Protein AF-A0A931ZX87-F1 (afdb_monomer)

Structure (mmCIF, N/CA/C/O backbone):
data_AF-A0A931ZX87-F1
#
_entry.id   AF-A0A931ZX87-F1
#
loop_
_atom_site.group_PDB
_atom_site.id
_atom_site.type_symbol
_atom_site.label_atom_id
_atom_site.label_alt_id
_atom_site.label_comp_id
_atom_site.label_asym_id
_atom_site.label_entity_id
_atom_site.label_seq_id
_atom_site.pdbx_PDB_ins_code
_atom_site.Cartn_x
_atom_site.Cartn_y
_atom_site.Cartn_z
_atom_site.occupancy
_atom_site.B_iso_or_equiv
_atom_site.auth_seq_id
_atom_site.auth_comp_id
_atom_site.auth_asym_id
_atom_site.auth_atom_id
_atom_site.pdbx_PDB_model_num
ATOM 1 N N . VAL A 1 1 ? -27.389 -19.609 27.378 1.00 49.22 1 VAL A N 1
ATOM 2 C CA . VAL A 1 1 ? -27.492 -18.567 26.332 1.00 49.22 1 VAL A CA 1
ATOM 3 C C . VAL A 1 1 ? -27.576 -19.293 25.002 1.00 49.22 1 VAL A C 1
ATOM 5 O O . VAL A 1 1 ? -26.702 -20.115 24.744 1.00 49.22 1 VAL A O 1
ATOM 8 N N . SER A 1 2 ? -28.680 -19.150 24.267 1.00 43.72 2 SER A N 1
ATOM 9 C CA . SER A 1 2 ? -28.931 -19.918 23.040 1.00 43.72 2 SER A CA 1
ATOM 10 C C . SER A 1 2 ? -28.278 -19.219 21.849 1.00 43.72 2 SER A C 1
ATOM 12 O O . SER A 1 2 ? -28.236 -17.996 21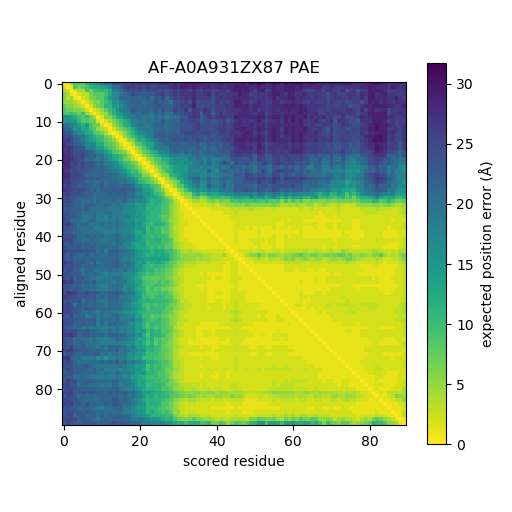.802 1.00 43.72 2 SER A O 1
ATOM 14 N N . ALA A 1 3 ? -27.804 -19.972 20.852 1.00 52.16 3 ALA A N 1
ATOM 15 C CA . ALA A 1 3 ? -27.202 -19.415 19.632 1.00 52.16 3 ALA A CA 1
ATOM 16 C C . ALA A 1 3 ? -28.155 -18.491 18.839 1.00 52.16 3 ALA A C 1
ATOM 18 O O . ALA A 1 3 ? -27.708 -17.737 17.980 1.00 52.16 3 ALA A O 1
ATOM 19 N N . ARG A 1 4 ? -29.461 -18.540 19.140 1.00 53.31 4 ARG A N 1
ATOM 20 C CA . ARG A 1 4 ? -30.474 -17.627 18.595 1.00 53.31 4 ARG A CA 1
ATOM 21 C C . ARG A 1 4 ? -30.425 -16.223 19.204 1.00 53.31 4 ARG A C 1
ATOM 23 O O . ARG A 1 4 ? -30.677 -15.273 18.478 1.00 53.31 4 ARG A O 1
ATOM 30 N N . ASP A 1 5 ? -29.999 -16.082 20.457 1.00 49.06 5 ASP A N 1
ATOM 31 C CA . ASP A 1 5 ? -29.984 -14.791 21.163 1.00 49.06 5 ASP A CA 1
ATOM 32 C C . ASP A 1 5 ? -28.832 -13.878 20.688 1.00 49.06 5 ASP A C 1
ATOM 34 O O . ASP A 1 5 ? -28.845 -12.678 20.921 1.00 49.06 5 ASP A O 1
ATOM 38 N N . ILE A 1 6 ? -27.837 -14.436 19.985 1.00 54.22 6 ILE A N 1
ATOM 39 C CA . ILE A 1 6 ? -26.714 -13.690 19.381 1.00 54.22 6 ILE A CA 1
ATOM 40 C C . ILE A 1 6 ? -27.091 -13.148 17.988 1.00 54.22 6 ILE A C 1
ATOM 42 O O . ILE A 1 6 ? -26.470 -12.212 17.487 1.00 54.22 6 ILE A O 1
ATOM 46 N N . LEU A 1 7 ? -28.103 -13.739 17.342 1.00 51.00 7 LEU A N 1
ATOM 47 C CA . LEU A 1 7 ? -28.510 -13.390 15.978 1.00 51.00 7 LEU A CA 1
ATOM 48 C C . LEU A 1 7 ? -29.472 -12.193 15.922 1.00 51.00 7 LEU A C 1
ATOM 50 O O . LEU A 1 7 ? -29.575 -11.575 14.868 1.00 51.00 7 LEU A O 1
ATOM 54 N N . GLU A 1 8 ? -30.139 -11.842 17.026 1.00 47.91 8 GLU A N 1
ATOM 55 C CA . GLU A 1 8 ? -31.078 -10.707 17.086 1.00 47.91 8 GLU A CA 1
ATOM 56 C C . GLU A 1 8 ? -30.398 -9.333 17.236 1.00 47.91 8 GLU A C 1
ATOM 58 O O . GLU A 1 8 ? -31.018 -8.315 16.949 1.00 47.91 8 GLU A O 1
ATOM 63 N N . GLU A 1 9 ? -29.111 -9.277 17.595 1.00 44.84 9 GLU A N 1
ATOM 64 C CA . GLU A 1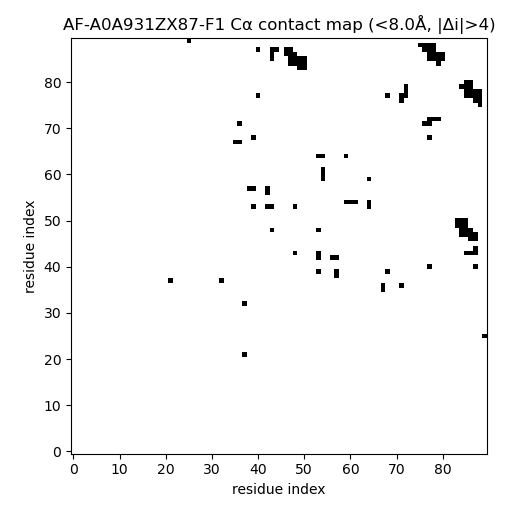 9 ? -28.345 -8.017 17.703 1.00 44.84 9 GLU A CA 1
ATOM 65 C C . GLU A 1 9 ? -27.647 -7.617 16.383 1.00 44.84 9 GLU A C 1
ATOM 67 O O . GLU A 1 9 ? -26.901 -6.641 16.298 1.00 44.84 9 GLU A O 1
ATOM 72 N N . LEU A 1 10 ? -27.898 -8.378 15.317 1.00 46.81 10 LEU 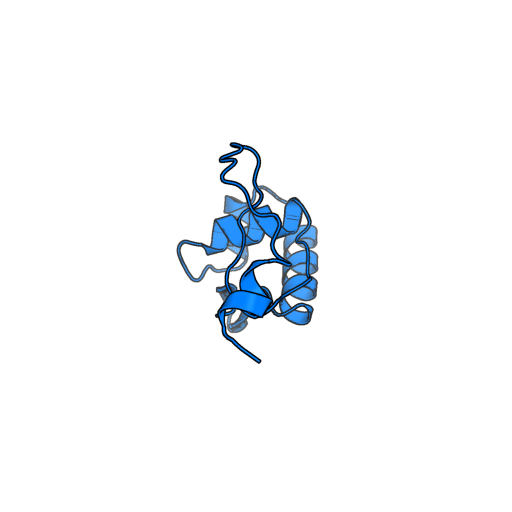A N 1
ATOM 73 C CA . LEU A 1 10 ? -27.392 -8.156 13.968 1.00 46.81 10 LEU A CA 1
ATOM 74 C C . LEU A 1 10 ? -28.567 -7.788 13.058 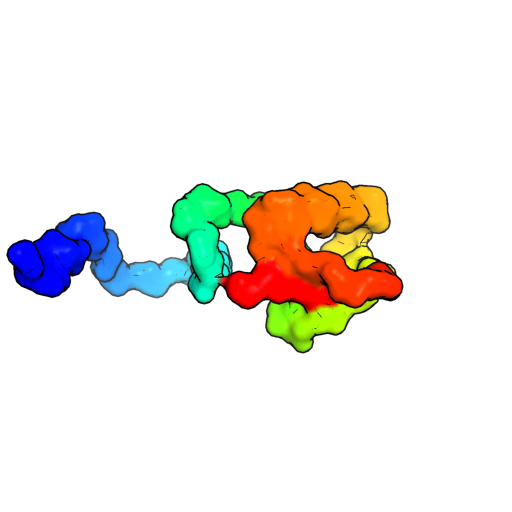1.00 46.81 10 LEU A C 1
ATOM 76 O O . LEU A 1 10 ? -29.142 -8.640 12.387 1.00 46.81 10 LEU A O 1
ATOM 80 N N . ASP A 1 11 ? -28.879 -6.491 13.003 1.00 48.19 11 ASP A N 1
ATOM 81 C CA . ASP A 1 11 ? -29.843 -5.867 12.080 1.00 48.19 11 ASP A CA 1
ATOM 82 C C . ASP A 1 11 ? -29.345 -5.888 10.613 1.00 48.19 11 ASP A C 1
ATOM 84 O O . ASP A 1 11 ? -29.306 -4.888 9.896 1.00 48.19 11 ASP A O 1
ATOM 88 N N . ILE A 1 12 ? -28.881 -7.049 10.149 1.00 46.97 12 ILE A N 1
ATOM 89 C CA . ILE A 1 12 ? -28.497 -7.311 8.761 1.00 46.97 12 ILE A CA 1
ATOM 90 C C . ILE A 1 12 ? -29.668 -7.976 8.050 1.00 46.97 12 ILE A C 1
ATOM 92 O O . ILE A 1 12 ? -29.676 -9.169 7.749 1.00 46.97 12 ILE A O 1
ATOM 96 N N . GLY A 1 13 ? -30.661 -7.148 7.730 1.00 46.84 13 GLY A N 1
ATOM 97 C CA . GLY A 1 13 ? -31.545 -7.420 6.605 1.00 46.84 13 GLY A CA 1
ATOM 98 C C . GLY A 1 13 ? -30.750 -7.492 5.287 1.00 46.84 13 GLY A C 1
ATOM 99 O O . GLY A 1 13 ? -29.684 -6.880 5.153 1.00 46.84 13 GLY A O 1
ATOM 100 N N . PRO A 1 14 ? -31.246 -8.225 4.275 1.00 51.97 14 PRO A N 1
ATOM 101 C CA . PRO A 1 14 ? -30.544 -8.397 3.015 1.00 51.97 14 PRO A CA 1
ATOM 102 C C . PRO A 1 14 ? -30.668 -7.114 2.192 1.00 51.97 14 PRO A C 1
ATOM 104 O O . PRO A 1 14 ? -31.681 -6.863 1.542 1.00 51.97 14 PRO A O 1
ATOM 107 N N . ARG A 1 15 ? -29.626 -6.283 2.203 1.00 42.41 15 ARG A N 1
ATOM 108 C CA . ARG A 1 15 ? -29.477 -5.196 1.232 1.00 42.41 15 ARG A CA 1
ATOM 109 C C . ARG A 1 15 ? -28.116 -5.292 0.568 1.00 42.41 15 ARG A C 1
ATOM 111 O O . ARG A 1 15 ? -27.125 -4.744 1.038 1.00 42.41 15 ARG A O 1
ATOM 118 N N . ALA A 1 16 ? -28.104 -6.018 -0.547 1.00 48.56 16 ALA A N 1
ATOM 119 C CA . ALA A 1 16 ? -27.084 -5.882 -1.569 1.00 48.56 16 ALA A CA 1
ATOM 120 C C . ALA A 1 16 ? -27.107 -4.428 -2.058 1.00 48.56 16 ALA A C 1
ATOM 122 O O . ALA A 1 16 ? -28.018 -4.026 -2.778 1.00 48.56 16 ALA A O 1
ATOM 123 N N . ASN A 1 17 ? -26.134 -3.636 -1.612 1.00 41.69 17 ASN A N 1
ATOM 124 C CA . ASN A 1 17 ? -25.875 -2.305 -2.139 1.00 41.69 17 ASN A CA 1
ATOM 125 C C . ASN A 1 17 ? -24.529 -2.359 -2.884 1.00 41.69 17 ASN A C 1
ATOM 127 O O . ASN A 1 17 ? -23.543 -2.816 -2.292 1.00 41.69 17 ASN A O 1
ATOM 131 N N . PRO A 1 18 ? -24.451 -1.909 -4.150 1.00 45.03 18 PRO A N 1
ATOM 132 C CA . PRO A 1 18 ? -23.258 -2.038 -4.995 1.00 45.03 18 PRO A CA 1
ATOM 133 C C . PRO A 1 18 ? -22.099 -1.100 -4.602 1.00 45.03 18 PRO A C 1
ATOM 135 O O . PRO A 1 18 ? -21.136 -0.966 -5.344 1.00 45.03 18 PRO A O 1
ATOM 138 N N . THR A 1 19 ? -22.165 -0.468 -3.429 1.00 43.66 19 THR A N 1
ATOM 139 C CA . THR A 1 19 ? -21.139 0.425 -2.863 1.00 43.66 19 THR A CA 1
ATOM 140 C C . THR A 1 19 ? -20.509 -0.120 -1.580 1.00 43.66 19 THR A C 1
ATOM 142 O O . THR A 1 19 ? -19.931 0.633 -0.801 1.00 43.66 19 THR A O 1
ATOM 145 N N . SER A 1 20 ? -20.633 -1.420 -1.316 1.00 45.41 20 SER A N 1
ATOM 146 C CA . SER A 1 20 ? -20.059 -2.010 -0.104 1.00 45.41 20 SER A CA 1
ATOM 147 C C . SER A 1 20 ? -18.531 -2.116 -0.248 1.00 45.41 20 SER A C 1
ATOM 149 O O . SER A 1 20 ? -18.099 -2.856 -1.134 1.00 45.41 20 SER A O 1
ATOM 151 N N . PRO A 1 21 ? -17.718 -1.437 0.591 1.00 46.09 21 PRO A N 1
ATOM 152 C CA . PRO A 1 21 ? -16.277 -1.675 0.624 1.00 46.09 21 PRO A CA 1
ATOM 153 C C . PRO A 1 21 ? -16.041 -3.149 0.946 1.00 46.09 21 PRO A C 1
ATOM 155 O O . PRO A 1 21 ? -16.819 -3.751 1.706 1.00 46.09 21 PRO A O 1
ATOM 158 N N . LEU A 1 22 ? -15.022 -3.744 0.324 1.00 49.03 22 LEU A N 1
ATOM 159 C CA . LEU A 1 22 ? -14.702 -5.157 0.486 1.00 49.03 22 LEU A CA 1
ATOM 160 C C . LEU A 1 22 ? -14.630 -5.464 1.987 1.00 49.03 22 LEU A C 1
ATOM 162 O O . LEU A 1 22 ? -13.742 -5.005 2.704 1.00 49.03 22 LEU A O 1
ATOM 166 N N . ARG A 1 23 ? -15.590 -6.243 2.498 1.00 47.41 23 ARG A N 1
ATOM 167 C CA . ARG A 1 23 ? -15.522 -6.755 3.868 1.00 47.41 23 ARG A CA 1
ATOM 168 C C . ARG A 1 23 ? -14.445 -7.833 3.893 1.00 47.41 23 ARG A C 1
ATOM 170 O O . ARG A 1 23 ? -14.756 -9.007 3.694 1.00 47.41 23 ARG A O 1
ATOM 177 N N . PHE A 1 24 ? -13.199 -7.427 4.128 1.00 51.94 24 PHE A N 1
ATOM 178 C CA . PHE A 1 24 ? -12.087 -8.329 4.405 1.00 51.94 24 PHE A CA 1
ATOM 179 C C . PHE A 1 24 ? -12.457 -9.192 5.615 1.00 51.94 24 PHE A C 1
ATOM 181 O O . PHE A 1 24 ? -12.570 -8.723 6.748 1.00 51.94 24 PHE A O 1
ATOM 188 N N . ARG A 1 25 ? -12.745 -10.470 5.351 1.00 47.53 25 ARG A N 1
ATOM 189 C CA . ARG A 1 25 ? -13.086 -11.465 6.369 1.00 47.53 25 ARG A CA 1
ATOM 190 C C . ARG A 1 25 ? -11.802 -12.068 6.929 1.00 47.53 25 ARG A C 1
ATOM 192 O O . ARG A 1 25 ? -11.545 -13.245 6.725 1.00 47.53 25 ARG A O 1
ATOM 199 N N . SER A 1 26 ? -11.007 -11.280 7.636 1.00 45.53 26 SER A N 1
ATOM 200 C CA . SER A 1 26 ? -9.992 -11.843 8.523 1.00 45.53 26 SER A CA 1
ATOM 201 C C . SER A 1 26 ? -9.788 -10.936 9.721 1.00 45.53 26 SER A C 1
ATOM 203 O O . SER A 1 26 ? -9.604 -9.743 9.521 1.00 45.53 26 SER A O 1
ATOM 205 N N . GLY A 1 27 ? -9.901 -11.512 10.928 1.00 44.97 27 GLY A N 1
ATOM 206 C CA . GLY A 1 27 ? -9.369 -11.077 12.236 1.00 44.97 27 GLY A CA 1
ATOM 207 C C . GLY A 1 27 ? -9.644 -9.666 12.783 1.00 44.97 27 GLY A C 1
ATOM 208 O O . GLY A 1 27 ? -9.736 -9.482 13.993 1.00 44.97 27 GLY A O 1
ATOM 209 N N . LEU A 1 28 ? -9.806 -8.666 11.929 1.00 48.97 28 LEU A N 1
ATOM 210 C CA . LEU A 1 28 ? -9.801 -7.244 12.214 1.00 48.97 28 LEU A CA 1
ATOM 211 C C . LEU A 1 28 ? -11.244 -6.743 12.324 1.00 48.97 28 LEU A C 1
ATOM 213 O O . LEU A 1 28 ? -11.722 -5.956 11.505 1.00 48.97 28 LEU A O 1
ATOM 217 N N . ARG A 1 29 ? -11.982 -7.203 13.342 1.00 44.22 29 ARG A N 1
ATOM 218 C CA . ARG A 1 29 ? -13.255 -6.563 13.719 1.00 44.22 29 ARG A CA 1
ATOM 219 C C . ARG A 1 29 ? -12.961 -5.127 14.185 1.00 44.22 29 ARG A C 1
ATOM 221 O O . ARG A 1 29 ? -12.715 -4.911 15.363 1.00 44.22 29 ARG A O 1
ATOM 228 N N . GLY A 1 30 ? -12.980 -4.157 13.267 1.00 56.06 30 GLY A N 1
ATOM 229 C CA . GLY A 1 30 ? -13.012 -2.725 13.598 1.00 56.06 30 GLY A CA 1
ATOM 230 C C . GLY A 1 30 ? -12.057 -1.804 12.835 1.00 56.06 30 GLY A C 1
ATOM 231 O O . GLY A 1 30 ? -12.204 -0.591 12.963 1.00 56.06 30 GLY A O 1
ATOM 232 N N . VAL A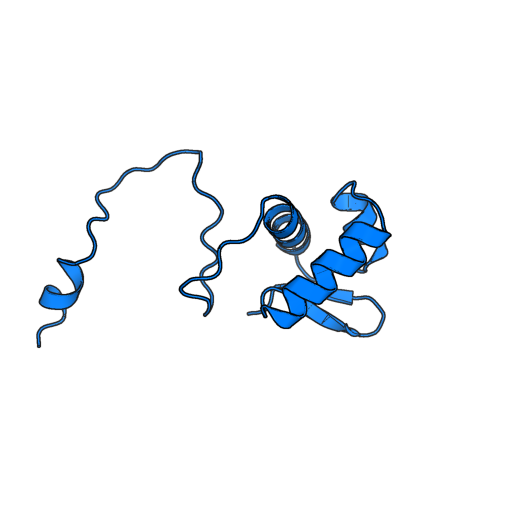 1 31 ? -11.118 -2.316 12.03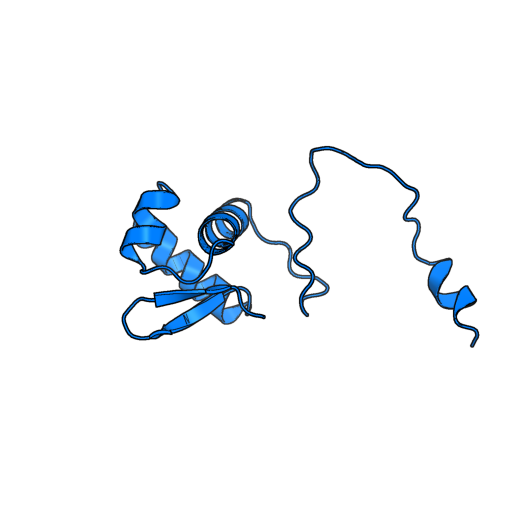3 1.00 62.34 31 VAL A N 1
ATOM 233 C CA . VAL A 1 31 ? -10.218 -1.439 11.264 1.00 62.34 31 VAL A CA 1
ATOM 234 C C . VAL A 1 31 ? -10.833 -1.156 9.896 1.00 62.34 31 VAL A C 1
ATOM 236 O O . VAL A 1 31 ? -10.861 -2.026 9.031 1.00 62.34 31 VAL A O 1
ATOM 239 N N . GLN A 1 32 ? -11.366 0.053 9.708 1.00 77.69 32 GLN A N 1
ATOM 240 C CA . GLN A 1 32 ? -11.758 0.525 8.378 1.00 77.69 32 GLN A CA 1
ATOM 241 C C . GLN A 1 32 ? -10.503 0.914 7.596 1.00 77.69 32 GLN A C 1
ATOM 243 O O . GLN A 1 32 ? -9.683 1.692 8.089 1.00 77.69 32 GLN A O 1
ATOM 248 N N . ALA A 1 33 ? -10.360 0.355 6.396 1.00 85.31 33 ALA A N 1
ATOM 249 C CA . ALA A 1 33 ? -9.337 0.767 5.447 1.00 85.31 33 ALA A CA 1
ATOM 250 C C . ALA A 1 33 ? -9.706 2.133 4.849 1.00 85.31 33 ALA A C 1
ATOM 252 O O . ALA A 1 33 ? -10.883 2.402 4.593 1.00 85.31 33 ALA A O 1
ATOM 253 N N . THR A 1 34 ? -8.715 2.993 4.620 1.00 92.88 34 THR A N 1
ATOM 254 C CA . THR A 1 34 ? -8.920 4.181 3.775 1.00 92.88 34 THR A CA 1
ATOM 255 C C . THR A 1 34 ? -9.047 3.768 2.300 1.00 92.88 34 THR A C 1
ATOM 257 O O . THR A 1 34 ? -8.651 2.654 1.944 1.00 92.88 34 THR A O 1
ATOM 260 N N . PRO A 1 35 ? -9.556 4.638 1.407 1.00 92.75 35 PRO A N 1
ATOM 261 C CA . PRO A 1 35 ? -9.635 4.331 -0.025 1.00 92.75 35 PRO A CA 1
ATOM 262 C C . PRO A 1 35 ? -8.285 3.938 -0.643 1.00 92.75 35 PRO A C 1
ATOM 264 O O . PRO A 1 35 ? -8.211 3.064 -1.506 1.00 92.75 35 PRO A O 1
ATOM 267 N N . GLU A 1 36 ? -7.200 4.561 -0.189 1.00 94.19 36 GLU A N 1
ATOM 268 C CA . GLU A 1 36 ? -5.839 4.247 -0.617 1.00 94.19 36 GLU A CA 1
ATOM 269 C C . GLU A 1 36 ? -5.387 2.864 -0.137 1.00 94.19 36 GLU A C 1
ATOM 271 O O . GLU A 1 36 ? -4.786 2.109 -0.901 1.00 94.19 36 GLU A O 1
ATOM 276 N N . GLU A 1 37 ? -5.701 2.510 1.111 1.00 95.00 37 GLU A N 1
ATOM 277 C CA . GLU A 1 37 ? -5.404 1.189 1.672 1.00 95.00 37 GLU A CA 1
ATOM 278 C C . GLU A 1 37 ? -6.199 0.097 0.949 1.00 95.00 37 GLU A C 1
ATOM 280 O O . GLU A 1 37 ? -5.643 -0.940 0.593 1.00 95.00 37 GLU A O 1
ATOM 285 N N . GLU A 1 38 ? -7.478 0.344 0.657 1.00 94.25 38 GLU A N 1
ATOM 286 C CA . GLU A 1 38 ? -8.319 -0.589 -0.094 1.00 94.25 38 GLU A CA 1
ATOM 287 C C . GLU A 1 38 ? -7.772 -0.823 -1.508 1.00 94.25 38 GLU A C 1
ATOM 289 O O . GLU A 1 38 ? -7.732 -1.962 -1.973 1.00 94.25 38 GLU A O 1
ATOM 294 N N . LYS A 1 39 ? -7.246 0.219 -2.163 1.00 95.44 39 LYS A N 1
ATOM 295 C CA . LYS A 1 39 ? -6.587 0.088 -3.469 1.00 95.44 39 LYS A CA 1
ATOM 296 C C . LYS A 1 39 ? -5.346 -0.807 -3.408 1.00 95.44 39 LYS A C 1
ATOM 298 O O . LYS A 1 39 ? -5.159 -1.646 -4.286 1.00 95.44 39 LYS A O 1
ATOM 303 N N . ILE A 1 40 ? -4.510 -0.661 -2.377 1.00 96.19 40 ILE A N 1
ATOM 304 C CA . ILE A 1 40 ? -3.345 -1.537 -2.161 1.00 96.19 40 ILE A CA 1
ATOM 305 C C . ILE A 1 40 ? -3.799 -2.985 -1.929 1.00 96.19 40 ILE A C 1
ATOM 307 O O . ILE A 1 40 ? -3.237 -3.906 -2.523 1.00 96.19 40 ILE A O 1
ATOM 311 N N . LEU A 1 41 ? -4.836 -3.198 -1.113 1.00 94.81 41 LEU A N 1
ATOM 312 C CA . LEU A 1 41 ? -5.369 -4.537 -0.847 1.00 94.81 41 LEU A CA 1
ATOM 313 C C . LEU A 1 41 ? -5.935 -5.196 -2.110 1.00 94.81 41 LEU A C 1
ATOM 315 O O . LEU A 1 41 ? -5.667 -6.370 -2.339 1.00 94.81 41 LEU A O 1
ATOM 319 N N . GLN A 1 42 ? -6.642 -4.450 -2.962 1.00 93.31 42 GLN A N 1
ATOM 320 C CA . GLN A 1 42 ? -7.124 -4.944 -4.260 1.00 93.31 42 GLN A CA 1
ATOM 321 C C . GLN A 1 42 ? -5.970 -5.347 -5.188 1.00 93.31 42 GLN A C 1
ATOM 323 O O . GLN A 1 42 ? -6.037 -6.367 -5.871 1.00 93.31 42 GLN A O 1
ATOM 328 N N . VAL A 1 43 ? -4.876 -4.576 -5.202 1.00 95.50 43 VAL A N 1
ATOM 329 C CA . VAL A 1 43 ? -3.678 -4.920 -5.986 1.00 95.50 43 VAL A CA 1
ATOM 330 C C . VAL A 1 43 ? -3.061 -6.243 -5.510 1.00 95.50 43 VAL A C 1
ATOM 332 O O . VAL A 1 43 ? -2.612 -7.031 -6.345 1.00 95.50 43 VAL A O 1
ATOM 335 N N . LEU A 1 44 ? -3.083 -6.504 -4.200 1.00 94.94 44 LEU A N 1
ATOM 336 C CA . LEU A 1 44 ? -2.548 -7.714 -3.562 1.00 94.94 44 LEU A CA 1
ATOM 337 C C . LEU A 1 44 ? -3.542 -8.889 -3.488 1.00 94.94 44 LEU A C 1
ATOM 339 O O . LEU A 1 44 ? -3.151 -9.989 -3.108 1.00 94.94 44 LEU A O 1
ATOM 343 N N . GLU A 1 45 ? -4.807 -8.701 -3.876 1.00 88.25 45 GLU A N 1
ATOM 344 C CA . GLU A 1 45 ? -5.842 -9.749 -3.827 1.00 88.25 45 GLU A CA 1
ATOM 345 C C . GLU A 1 45 ? -5.476 -10.969 -4.689 1.00 88.25 45 GLU A C 1
ATOM 347 O O . GLU A 1 45 ? -5.811 -12.105 -4.362 1.00 88.25 45 GLU A O 1
ATOM 352 N N . ASN A 1 46 ? -4.722 -10.743 -5.769 1.00 82.31 46 ASN A N 1
ATOM 353 C CA . ASN A 1 46 ? -4.269 -11.793 -6.684 1.00 82.31 46 ASN A CA 1
ATOM 354 C C . ASN A 1 46 ? -2.971 -12.489 -6.234 1.00 82.31 46 ASN A C 1
ATOM 356 O O . ASN A 1 46 ? -2.435 -13.308 -6.981 1.00 82.31 46 ASN A O 1
ATOM 360 N N . GLY A 1 47 ? -2.453 -12.161 -5.047 1.00 89.50 47 GLY A N 1
ATOM 361 C CA . GLY A 1 47 ? -1.264 -12.774 -4.464 1.00 89.50 47 GLY A CA 1
ATOM 362 C C . GLY A 1 47 ? -0.138 -11.787 -4.172 1.00 89.50 47 GLY A C 1
ATOM 363 O O . GLY A 1 47 ? -0.303 -10.567 -4.190 1.00 89.50 47 GLY A O 1
ATOM 364 N N . GLU A 1 48 ? 1.029 -12.349 -3.871 1.00 95.12 48 GLU A N 1
ATOM 365 C CA . GLU A 1 48 ? 2.195 -11.580 -3.448 1.00 95.12 48 GLU A CA 1
ATOM 366 C C . GLU A 1 48 ? 2.797 -10.792 -4.614 1.00 95.12 48 GLU A C 1
ATOM 368 O O . GLU A 1 48 ? 2.936 -11.305 -5.728 1.00 95.12 48 GLU A O 1
ATOM 373 N N . LEU A 1 49 ? 3.177 -9.541 -4.363 1.00 97.81 49 LEU A N 1
ATOM 374 C CA . LEU A 1 49 ? 3.762 -8.666 -5.375 1.00 97.81 49 LEU A CA 1
ATOM 375 C C . LEU A 1 49 ? 4.991 -7.942 -4.836 1.00 97.81 49 LEU A C 1
ATOM 377 O O . LEU A 1 49 ? 5.053 -7.566 -3.666 1.00 97.81 49 LEU A O 1
ATOM 381 N N . HIS A 1 50 ? 5.959 -7.711 -5.724 1.00 98.25 50 HIS A N 1
ATOM 382 C CA . HIS A 1 50 ? 7.090 -6.836 -5.437 1.00 98.25 50 HIS A CA 1
ATOM 383 C C . HIS A 1 50 ? 6.625 -5.380 -5.314 1.00 98.25 50 HIS A C 1
ATOM 385 O O . HIS A 1 50 ? 5.692 -4.957 -5.997 1.00 98.25 50 HIS A O 1
ATOM 391 N N . PHE A 1 51 ? 7.313 -4.596 -4.493 1.00 98.00 51 PHE A N 1
ATOM 392 C CA . PHE A 1 51 ? 7.028 -3.186 -4.255 1.00 98.00 51 PHE A CA 1
ATOM 393 C C . PHE A 1 51 ? 6.834 -2.386 -5.551 1.00 98.00 51 PHE A C 1
ATOM 395 O O . PHE A 1 51 ? 5.816 -1.717 -5.717 1.00 98.00 51 PHE A O 1
ATOM 402 N N . ASP A 1 52 ? 7.745 -2.533 -6.514 1.00 97.94 52 ASP A N 1
ATOM 403 C CA . ASP A 1 52 ? 7.660 -1.832 -7.804 1.00 97.94 52 ASP A CA 1
ATOM 404 C C . ASP A 1 52 ? 6.398 -2.202 -8.605 1.00 97.94 52 ASP A C 1
ATOM 406 O O . ASP A 1 52 ? 5.810 -1.361 -9.289 1.00 97.94 52 ASP A O 1
ATOM 410 N N . GLU A 1 53 ? 5.935 -3.451 -8.497 1.00 97.81 53 GLU A N 1
ATOM 411 C CA . GLU A 1 53 ? 4.693 -3.906 -9.127 1.00 97.81 53 GLU A CA 1
ATOM 412 C C . GLU A 1 53 ? 3.469 -3.288 -8.448 1.00 97.81 53 GLU A C 1
ATOM 414 O O . GLU A 1 53 ? 2.514 -2.912 -9.129 1.00 97.81 53 GLU A O 1
ATOM 419 N N . ILE A 1 54 ? 3.507 -3.136 -7.121 1.00 97.75 54 ILE A N 1
ATOM 420 C CA . ILE A 1 54 ? 2.449 -2.473 -6.354 1.00 97.75 54 ILE A CA 1
ATOM 421 C C . ILE A 1 54 ? 2.372 -0.997 -6.749 1.00 97.75 54 ILE A C 1
ATOM 423 O O . ILE A 1 54 ? 1.282 -0.507 -7.041 1.00 97.75 54 ILE A O 1
ATOM 427 N N . VAL A 1 55 ? 3.510 -0.301 -6.843 1.00 98.06 55 VAL A N 1
ATOM 428 C CA . VAL A 1 55 ? 3.580 1.093 -7.316 1.00 98.06 55 VAL A CA 1
ATOM 429 C C . VAL A 1 55 ? 2.986 1.217 -8.721 1.00 98.06 55 VAL A C 1
ATOM 431 O O . VAL A 1 55 ? 2.076 2.017 -8.945 1.00 98.06 55 VAL A O 1
ATOM 434 N N . ARG A 1 56 ? 3.414 0.360 -9.658 1.00 97.56 56 ARG A N 1
ATOM 435 C CA . ARG A 1 56 ? 2.933 0.387 -11.047 1.00 97.56 56 ARG A CA 1
ATOM 436 C C . ARG A 1 56 ? 1.432 0.121 -11.161 1.00 97.56 56 ARG A C 1
ATOM 438 O O . ARG A 1 56 ? 0.748 0.818 -11.904 1.00 97.56 56 ARG A O 1
ATOM 445 N N . LYS A 1 57 ? 0.914 -0.890 -10.455 1.00 96.69 57 LYS A N 1
ATOM 446 C CA . LYS A 1 57 ? -0.500 -1.299 -10.538 1.00 96.69 57 LYS A CA 1
ATOM 447 C C . LYS A 1 57 ? -1.435 -0.368 -9.773 1.00 96.69 57 LYS A C 1
ATOM 449 O O . LYS A 1 57 ? -2.566 -0.161 -10.201 1.00 96.69 57 LYS A O 1
ATOM 454 N N . SER A 1 58 ? -0.976 0.200 -8.660 1.00 95.31 58 SER A N 1
ATOM 455 C CA . SER A 1 58 ? -1.758 1.174 -7.896 1.00 95.31 58 SER A CA 1
ATOM 456 C C . SER A 1 58 ? -1.797 2.546 -8.569 1.00 95.31 58 SER A C 1
ATOM 458 O O . SER A 1 58 ? -2.725 3.306 -8.297 1.00 95.31 58 SER A O 1
ATOM 460 N N . ALA A 1 59 ? -0.852 2.861 -9.465 1.00 96.00 59 ALA A N 1
ATOM 461 C CA . ALA A 1 59 ? -0.707 4.188 -10.070 1.00 96.00 59 ALA A CA 1
ATOM 462 C C . ALA A 1 59 ? -0.656 5.296 -8.999 1.00 96.00 59 ALA A C 1
ATOM 464 O O . ALA A 1 59 ? -1.364 6.299 -9.080 1.00 96.00 59 ALA A O 1
ATOM 465 N N . MET A 1 60 ? 0.134 5.050 -7.953 1.00 96.19 60 MET A N 1
ATOM 466 C CA . MET A 1 60 ? 0.368 5.953 -6.826 1.00 96.19 60 MET A CA 1
ATOM 467 C C . MET A 1 60 ? 1.851 6.308 -6.752 1.00 96.19 60 MET A C 1
ATOM 469 O O . MET A 1 60 ? 2.697 5.582 -7.272 1.00 96.19 60 MET A O 1
ATOM 473 N N . GLU A 1 61 ? 2.170 7.408 -6.077 1.00 97.62 61 GLU A N 1
ATOM 474 C CA . GLU A 1 61 ? 3.557 7.823 -5.878 1.00 97.62 61 GLU A CA 1
ATOM 475 C C . GLU A 1 61 ? 4.329 6.803 -5.033 1.00 97.62 61 GLU A C 1
ATOM 477 O O . GLU A 1 61 ? 3.831 6.305 -4.020 1.00 97.62 61 GLU A O 1
ATOM 482 N N . THR A 1 62 ? 5.580 6.530 -5.407 1.00 97.62 62 THR A N 1
ATOM 483 C CA . THR A 1 62 ? 6.440 5.540 -4.738 1.00 97.62 62 THR A CA 1
ATOM 484 C C . THR A 1 62 ? 6.537 5.776 -3.229 1.00 97.62 62 THR A C 1
ATOM 486 O O . THR A 1 62 ? 6.419 4.844 -2.433 1.00 97.62 62 THR A O 1
ATOM 489 N N . SER A 1 63 ? 6.716 7.033 -2.816 1.00 97.12 63 SER A N 1
ATOM 490 C CA . SER A 1 63 ? 6.788 7.415 -1.402 1.00 97.12 63 SER A CA 1
ATOM 491 C C . SER A 1 63 ? 5.480 7.127 -0.662 1.00 97.12 63 SER A C 1
ATOM 493 O O . SER A 1 63 ? 5.508 6.602 0.449 1.00 97.12 63 SER A O 1
ATOM 495 N N . GLN A 1 64 ? 4.339 7.402 -1.299 1.00 97.56 64 GLN A N 1
ATOM 496 C CA . GLN A 1 64 ? 3.014 7.152 -0.740 1.00 97.56 64 GLN A CA 1
ATOM 497 C C . GLN A 1 64 ? 2.766 5.653 -0.545 1.00 97.56 64 GLN A C 1
ATOM 499 O O . GLN A 1 64 ? 2.307 5.247 0.521 1.00 97.56 64 GLN A O 1
ATOM 504 N N . VAL A 1 65 ? 3.110 4.825 -1.536 1.00 98.00 65 VAL A N 1
ATOM 505 C CA . VAL A 1 65 ? 2.977 3.361 -1.445 1.00 98.00 65 VAL A CA 1
ATOM 506 C C . VAL A 1 65 ? 3.839 2.805 -0.315 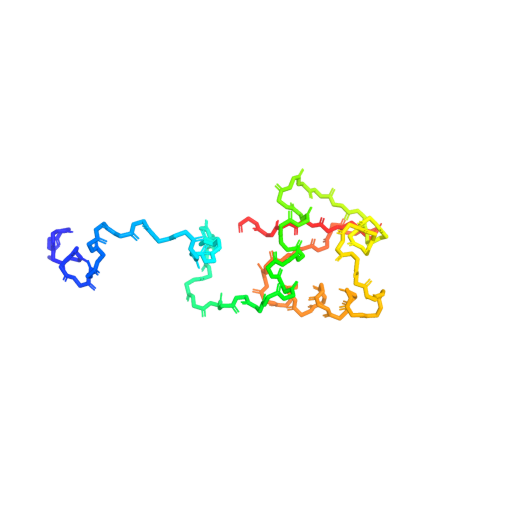1.00 98.00 65 VAL A C 1
ATOM 508 O O . VAL A 1 65 ? 3.355 2.002 0.479 1.00 98.00 65 VAL A O 1
ATOM 511 N N . GLY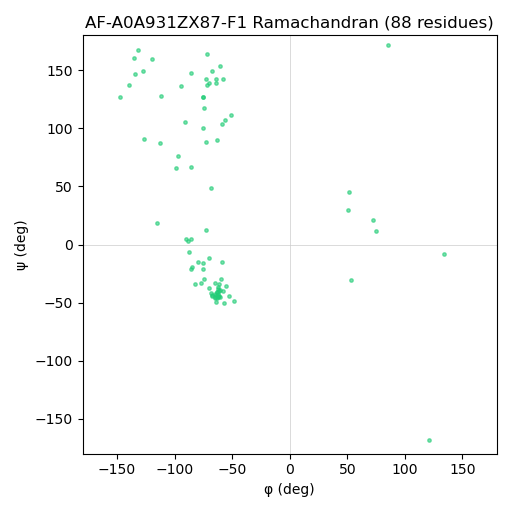 A 1 66 ? 5.085 3.271 -0.182 1.00 97.56 66 GLY A N 1
ATOM 512 C CA . GLY A 1 66 ? 5.967 2.857 0.912 1.00 97.56 66 GLY A CA 1
ATOM 513 C C . GLY A 1 66 ? 5.409 3.209 2.293 1.00 97.56 66 GLY A C 1
ATOM 514 O O . GLY A 1 66 ? 5.394 2.363 3.192 1.00 97.56 66 GLY A O 1
ATOM 515 N N . SER A 1 67 ? 4.896 4.433 2.460 1.00 97.62 67 SER A N 1
ATOM 516 C CA . SER A 1 67 ? 4.262 4.856 3.714 1.00 97.62 67 SER A CA 1
ATOM 517 C C . SER A 1 67 ? 3.002 4.048 4.030 1.00 97.62 67 SER A C 1
ATOM 519 O O . SER A 1 67 ? 2.834 3.617 5.170 1.00 97.62 67 SER A O 1
ATOM 521 N N . LEU A 1 68 ? 2.143 3.800 3.035 1.00 97.44 68 LEU A N 1
ATOM 522 C CA . LEU A 1 68 ? 0.920 3.014 3.211 1.00 97.44 68 LEU A CA 1
ATOM 523 C C . LEU A 1 68 ? 1.226 1.570 3.587 1.00 97.44 68 LEU A C 1
ATOM 525 O O . LEU A 1 68 ? 0.702 1.104 4.589 1.00 97.44 68 LEU A O 1
ATOM 529 N N . LEU A 1 69 ? 2.113 0.887 2.858 1.00 97.12 69 LEU A N 1
ATOM 530 C CA . LEU A 1 69 ? 2.499 -0.491 3.175 1.00 97.12 69 LEU A CA 1
ATOM 531 C C . LEU A 1 69 ? 3.067 -0.607 4.594 1.00 97.12 69 LEU A C 1
ATOM 533 O O . LEU A 1 69 ? 2.697 -1.530 5.312 1.00 97.12 69 LEU A O 1
ATOM 537 N N . SER A 1 70 ? 3.877 0.363 5.032 1.00 96.12 70 SER A N 1
ATOM 538 C CA . SER A 1 70 ? 4.412 0.392 6.401 1.00 96.12 70 SER A CA 1
ATOM 539 C C . SER A 1 70 ? 3.302 0.519 7.451 1.00 96.12 70 SER A C 1
ATOM 541 O O . SER A 1 70 ? 3.283 -0.213 8.439 1.00 96.12 70 SER A O 1
ATOM 543 N N . ILE A 1 71 ? 2.343 1.430 7.243 1.00 94.94 71 ILE A N 1
ATOM 544 C CA . ILE A 1 71 ? 1.213 1.621 8.167 1.00 94.94 71 ILE A CA 1
ATOM 545 C C . ILE A 1 71 ? 0.287 0.400 8.152 1.00 94.94 71 ILE A C 1
ATOM 547 O O . I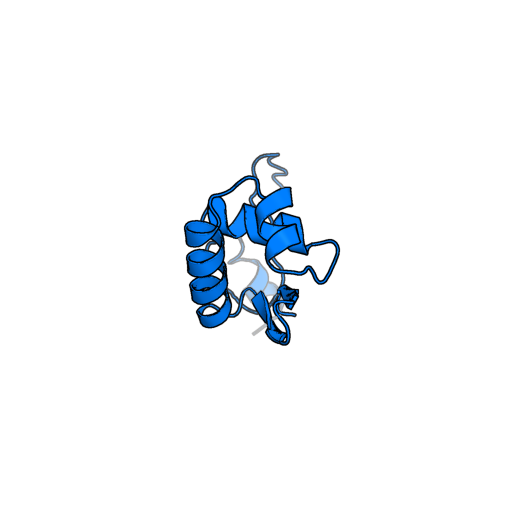LE A 1 71 ? -0.145 -0.066 9.206 1.00 94.94 71 ILE A O 1
ATOM 551 N N . MET A 1 72 ? -0.008 -0.136 6.972 1.00 94.62 72 MET A N 1
ATOM 552 C CA . MET A 1 72 ? -0.855 -1.309 6.782 1.00 94.62 72 MET A CA 1
ATOM 553 C C . MET A 1 72 ? -0.227 -2.569 7.387 1.00 94.62 72 MET A C 1
ATOM 555 O O . MET A 1 72 ? -0.956 -3.412 7.903 1.00 94.62 72 MET A O 1
ATOM 559 N N . GLU A 1 73 ? 1.102 -2.694 7.380 1.00 93.38 73 GLU A N 1
ATOM 560 C CA . GLU A 1 73 ? 1.817 -3.779 8.057 1.00 93.38 73 GLU A CA 1
ATOM 561 C C . GLU A 1 73 ? 1.684 -3.671 9.580 1.00 93.38 73 GLU A C 1
ATOM 563 O O . GLU A 1 73 ? 1.345 -4.655 10.237 1.00 93.38 73 GLU A O 1
ATOM 568 N N . ILE A 1 74 ? 1.829 -2.465 10.146 1.00 91.62 74 ILE A N 1
ATOM 569 C CA . ILE A 1 74 ? 1.585 -2.213 11.579 1.00 91.62 74 ILE A CA 1
ATOM 570 C C . ILE A 1 74 ? 0.129 -2.529 11.954 1.00 91.62 74 ILE A C 1
ATOM 572 O O . ILE A 1 74 ? -0.132 -3.096 13.015 1.00 91.62 74 ILE A O 1
ATOM 576 N N . LYS A 1 75 ? -0.827 -2.196 11.076 1.00 88.88 75 LYS A N 1
ATOM 577 C CA . LYS A 1 75 ? -2.251 -2.539 11.233 1.00 88.88 75 LYS A CA 1
ATOM 578 C C . LYS A 1 75 ? -2.537 -4.039 11.065 1.00 88.88 75 LYS A C 1
ATOM 580 O O . LYS A 1 75 ? -3.653 -4.465 11.356 1.00 88.88 75 LYS A O 1
ATOM 585 N N . GLY A 1 76 ? -1.576 -4.826 10.580 1.00 90.12 76 GLY A N 1
ATOM 586 C CA . GLY A 1 76 ? -1.748 -6.247 10.286 1.00 90.12 76 GLY A CA 1
ATOM 587 C C . GLY A 1 76 ? -2.607 -6.532 9.050 1.00 90.12 76 GLY A C 1
ATOM 588 O O . GLY A 1 76 ? -3.154 -7.621 8.936 1.00 90.12 76 GLY A O 1
ATOM 589 N N . MET A 1 77 ? -2.762 -5.569 8.138 1.00 91.19 77 MET A N 1
ATOM 590 C CA . MET A 1 77 ? -3.510 -5.737 6.883 1.00 91.19 77 MET A CA 1
ATOM 591 C C . MET A 1 77 ? -2.666 -6.405 5.791 1.00 91.19 77 MET A C 1
ATOM 593 O O . MET A 1 77 ? -3.178 -7.169 4.973 1.00 91.19 77 MET A O 1
ATOM 597 N N . VAL A 1 78 ? -1.364 -6.125 5.782 1.00 94.81 78 VAL A N 1
ATOM 598 C CA . VAL A 1 78 ? -0.383 -6.694 4.848 1.00 94.81 78 VAL A CA 1
ATOM 599 C C . VAL A 1 78 ? 0.832 -7.195 5.617 1.00 94.81 78 VAL A C 1
ATOM 601 O O . VAL A 1 78 ? 0.998 -6.892 6.799 1.00 94.81 78 VAL A O 1
ATOM 604 N N . ARG A 1 79 ? 1.690 -7.963 4.953 1.00 95.00 79 ARG A N 1
ATOM 605 C CA . ARG A 1 79 ? 2.943 -8.467 5.517 1.00 95.00 79 ARG A CA 1
ATOM 606 C C . ARG A 1 79 ? 4.055 -8.395 4.481 1.00 95.00 79 ARG A C 1
ATOM 608 O O . ARG A 1 79 ? 3.834 -8.772 3.331 1.00 95.00 79 ARG A O 1
ATOM 615 N N . SER A 1 80 ? 5.243 -7.956 4.895 1.00 95.19 80 SER A N 1
ATOM 616 C CA . SER A 1 80 ? 6.461 -8.116 4.100 1.00 95.19 80 SER A CA 1
ATOM 617 C C . SER A 1 80 ? 6.952 -9.563 4.168 1.00 95.19 80 SER A C 1
ATOM 619 O O . SER A 1 80 ? 7.166 -10.111 5.250 1.00 95.19 80 SER A O 1
ATOM 621 N N . GLN A 1 81 ? 7.159 -10.177 3.007 1.00 94.38 81 GLN A N 1
ATOM 622 C CA . GLN A 1 81 ? 7.793 -11.492 2.864 1.00 94.38 81 GLN A CA 1
ATOM 623 C C . GLN A 1 81 ? 9.326 -11.374 2.742 1.00 94.38 81 GLN A C 1
ATOM 625 O O . GLN A 1 81 ? 10.031 -12.369 2.578 1.00 94.38 81 GLN A O 1
ATOM 630 N N . GLY A 1 82 ? 9.864 -10.151 2.840 1.00 91.12 82 GLY A N 1
ATOM 631 C CA . GLY A 1 82 ? 11.265 -9.845 2.563 1.00 91.12 82 GLY A CA 1
ATOM 632 C C . GLY A 1 82 ? 11.525 -9.590 1.076 1.00 91.12 82 GLY A C 1
ATOM 633 O O . GLY A 1 82 ? 10.642 -9.731 0.235 1.00 91.12 82 GLY A O 1
ATOM 634 N N . ALA A 1 83 ? 12.744 -9.142 0.753 1.00 94.12 83 ALA A N 1
ATOM 635 C CA . ALA A 1 83 ? 13.170 -8.825 -0.619 1.00 94.12 83 ALA A CA 1
ATOM 636 C C . ALA A 1 83 ? 12.207 -7.895 -1.398 1.00 94.12 83 ALA A C 1
ATOM 638 O O . ALA A 1 83 ? 12.096 -7.992 -2.615 1.00 94.12 83 ALA A O 1
ATOM 639 N N . GLY A 1 84 ? 11.495 -7.007 -0.692 1.00 94.44 84 GLY A N 1
ATOM 640 C CA . GLY A 1 84 ? 10.532 -6.080 -1.292 1.00 94.44 84 GLY A CA 1
ATOM 641 C C . GLY A 1 84 ? 9.202 -6.711 -1.715 1.00 94.44 84 GLY A C 1
ATOM 642 O O . GLY A 1 84 ? 8.438 -6.055 -2.415 1.00 94.44 84 GLY A O 1
ATOM 643 N N . VAL A 1 85 ? 8.910 -7.952 -1.321 1.00 97.38 85 VAL A N 1
ATOM 644 C CA . VAL A 1 85 ? 7.654 -8.649 -1.632 1.00 97.38 85 VAL A CA 1
ATOM 645 C C . VAL A 1 85 ? 6.647 -8.470 -0.497 1.00 97.38 85 VAL A C 1
ATOM 647 O O . VAL A 1 85 ? 6.999 -8.603 0.674 1.00 97.38 85 VAL A O 1
ATOM 650 N N . PHE A 1 86 ? 5.389 -8.194 -0.842 1.00 97.31 86 PHE A N 1
ATOM 651 C CA . PHE A 1 86 ? 4.291 -8.015 0.109 1.00 97.31 86 PHE A CA 1
ATOM 652 C C . PHE A 1 86 ? 3.097 -8.902 -0.243 1.00 97.31 86 PHE A C 1
ATOM 654 O O . PHE A 1 86 ? 2.833 -9.157 -1.417 1.00 97.31 86 PHE A O 1
ATOM 661 N N . SER A 1 87 ? 2.347 -9.321 0.777 1.00 95.56 87 SER A N 1
ATOM 662 C CA . SER A 1 87 ? 1.102 -10.088 0.652 1.00 95.56 87 SER A CA 1
ATOM 663 C C . SER A 1 87 ? 0.021 -9.537 1.585 1.00 95.56 87 SER A C 1
ATOM 665 O O . SER A 1 87 ? 0.329 -8.866 2.574 1.00 95.56 87 SER A O 1
ATOM 667 N N . THR A 1 88 ? -1.252 -9.848 1.326 1.00 93.12 88 THR A N 1
ATOM 668 C CA . THR A 1 88 ? -2.313 -9.633 2.323 1.00 93.12 88 THR A CA 1
ATOM 669 C C . THR A 1 88 ? -2.061 -10.518 3.544 1.00 93.12 88 THR A C 1
ATOM 671 O O . THR A 1 88 ? -1.610 -11.659 3.399 1.00 93.12 88 THR A O 1
ATOM 674 N N . SER A 1 89 ? -2.334 -10.012 4.747 1.00 84.75 89 SER A N 1
ATOM 675 C CA . SER A 1 89 ? -2.290 -10.855 5.947 1.00 84.75 89 SER A CA 1
ATOM 676 C C . SER A 1 89 ? -3.466 -11.846 5.933 1.00 84.75 89 SER A C 1
ATOM 678 O O . SER A 1 89 ? -4.568 -11.445 5.546 1.00 84.75 89 SER A O 1
ATOM 680 N N . PRO A 1 90 ? -3.253 -13.119 6.322 1.00 65.88 90 PRO A N 1
ATOM 681 C CA . PRO A 1 90 ? -4.321 -14.105 6.464 1.00 65.88 90 PRO A CA 1
ATOM 682 C C . PRO A 1 90 ? -5.254 -13.792 7.629 1.00 65.88 90 PRO A C 1
ATOM 684 O O . PRO A 1 90 ? -4.859 -13.052 8.559 1.00 65.88 90 PRO A O 1
#

Foldseek 3Di:
DDPVVVVVVDPDDDDPDVPDQPPPPDDDPPDDDDPLLSLLQVQQVVHKDALVSSCVSSVDDSVVSVVSQVVCVVVQQKDDPPPRIIHGHD

Sequence (90 aa):
VSARDILEELDIGPRANPTSPLRFRSGLRGVQATPEEEKILQVLENGELHFDEIVRKSAMETSQVGSLLSIMEIKGMVRSQGAGVFSTSP

Secondary structure (DSSP, 8-state):
--TTTTTTT--------TT------SS-TT-PPPHHHHHHHHHHTTS-EEHHHHHHHHT--HHHHHHHHHHHHHTTSEEEEETTEEEE--

Solvent-accessible surface area (backbone atoms only — not comparable to full-atom values): 5762 Å² total; per-residue (Å²): 136,60,83,66,72,68,55,74,79,54,90,73,71,95,70,95,56,100,79,66,73,84,79,75,90,50,98,59,92,79,73,80,71,51,77,69,53,47,47,51,49,60,69,28,69,88,40,72,40,42,53,70,54,50,30,64,74,63,73,50,56,65,68,56,49,53,52,47,53,54,52,33,34,76,71,55,55,29,41,77,77,53,97,57,27,35,29,62,47,120

Mean predicted aligned error: 11.93 Å

Nearest PDB structures (foldseek):
  5yhx-assembly1_B  TM=8.860E-01  e=8.216E-03  Lactococcus lactis subsp. lactis Il1403
  4o5v-assembly1_A  TM=7.873E-01  e=5.578E-03  Thermoplasma acidophilum DSM 1728
  4yif-assembly3_E  TM=8.112E-01  e=1.210E-02  Mycobacterium tuberculosis H37Rv
  4d7k-assembly1_A  TM=7.891E-01  e=9.348E-03  Streptomyces davaonensis JCM 4913
  3vb2-assembly1_B  TM=8.693E-01  e=5.696E-02  Escherichia coli K-12

pLDDT: mean 78.15, std 22.24, range [41.69, 98.25]

Radius of gyration: 16.33 Å; Cα contacts (8 Å, |Δi|>4): 65; chains: 1; bounding box: 45×28×37 Å